Protein AF-A0A132CDL3-F1 (afdb_monomer_lite)

Radius of gyration: 26.82 Å; chains: 1; bounding box: 63×39×73 Å

Sequence (103 aa):
MCSTLATPRAADDDPLSGVTVPVSTLPHPNAATPSRFDKLHAARIAALPLRNEKDHYEEAEAPLASTAELSNFIRDRGAAWSQPRQRPQRLRQRPPPQRKRRR

pLDDT: mean 75.29, std 10.77, range [38.06, 90.06]

Structure (mmCIF, N/CA/C/O backbone):
data_AF-A0A132CDL3-F1
#
_entry.id   AF-A0A132CDL3-F1
#
loop_
_atom_site.group_PDB
_atom_site.id
_atom_site.type_symbol
_atom_site.label_atom_id
_atom_site.label_alt_id
_atom_site.label_comp_id
_atom_site.label_asym_id
_atom_site.label_entity_id
_atom_site.label_seq_id
_atom_site.pdbx_PDB_ins_code
_atom_site.Cartn_x
_atom_site.Cartn_y
_atom_site.Cartn_z
_atom_site.occupancy
_atom_site.B_iso_or_equiv
_atom_site.auth_seq_id
_atom_site.auth_comp_id
_atom_site.auth_asym_id
_atom_site.auth_atom_id
_atom_site.pdbx_PDB_model_num
ATOM 1 N N . MET A 1 1 ? 47.044 -6.639 -11.864 1.00 38.06 1 MET A N 1
ATOM 2 C CA . MET A 1 1 ? 47.104 -5.749 -13.040 1.00 38.06 1 MET A CA 1
ATOM 3 C C . MET A 1 1 ? 45.716 -5.180 -13.260 1.00 38.06 1 MET A C 1
ATOM 5 O O . MET A 1 1 ? 44.802 -5.955 -13.496 1.00 38.06 1 MET A O 1
ATOM 9 N N . CYS A 1 2 ? 45.545 -3.871 -13.079 1.00 47.06 2 CYS A N 1
ATOM 10 C CA . CYS A 1 2 ? 44.281 -3.176 -13.321 1.00 47.06 2 CYS A CA 1
ATOM 11 C C . CYS A 1 2 ? 44.321 -2.593 -14.733 1.00 47.06 2 CYS A C 1
ATOM 13 O O . CYS A 1 2 ? 45.176 -1.762 -15.022 1.00 47.06 2 CYS A O 1
ATOM 15 N N . SER A 1 3 ? 43.432 -3.041 -15.613 1.00 50.16 3 SER A N 1
ATOM 16 C CA . SER A 1 3 ? 43.265 -2.479 -16.952 1.00 50.16 3 SER A CA 1
ATOM 17 C C . SER A 1 3 ? 42.241 -1.347 -16.900 1.00 50.16 3 SER A C 1
ATOM 19 O O . SER A 1 3 ? 41.036 -1.579 -16.968 1.00 50.16 3 SER A O 1
ATOM 21 N N . THR A 1 4 ? 42.726 -0.118 -16.743 1.00 60.91 4 THR A N 1
ATOM 22 C CA . THR A 1 4 ? 41.958 1.111 -16.971 1.00 60.91 4 THR A CA 1
ATOM 23 C C . THR A 1 4 ? 41.970 1.410 -18.470 1.00 60.91 4 THR A C 1
ATOM 25 O O . THR A 1 4 ? 43.039 1.542 -19.064 1.00 60.91 4 THR A O 1
ATOM 28 N N . LEU A 1 5 ? 40.794 1.483 -19.101 1.00 62.00 5 LEU A N 1
ATOM 29 C CA . LEU A 1 5 ? 40.670 1.880 -20.508 1.00 62.00 5 LEU A CA 1
ATOM 30 C C . LEU A 1 5 ? 41.138 3.340 -20.648 1.00 62.00 5 LEU A C 1
ATOM 32 O O . LEU A 1 5 ? 40.603 4.219 -19.977 1.00 62.00 5 LEU A O 1
ATOM 36 N N . ALA A 1 6 ? 42.148 3.592 -21.484 1.00 65.06 6 ALA A N 1
ATOM 37 C CA . ALA A 1 6 ? 42.710 4.932 -21.692 1.00 65.06 6 ALA A CA 1
ATOM 38 C C . ALA A 1 6 ? 41.746 5.879 -22.431 1.00 65.06 6 ALA A C 1
ATOM 40 O O . ALA A 1 6 ? 41.859 7.097 -22.322 1.00 65.06 6 ALA A O 1
ATOM 41 N N . THR A 1 7 ? 40.791 5.318 -23.169 1.00 62.41 7 THR A N 1
ATOM 42 C CA . THR A 1 7 ? 39.753 6.039 -23.898 1.00 62.41 7 THR A CA 1
ATOM 43 C C . THR A 1 7 ? 38.408 5.859 -23.192 1.00 62.41 7 THR A C 1
ATOM 45 O O . THR A 1 7 ? 38.002 4.722 -22.932 1.00 62.41 7 THR A O 1
ATOM 48 N N . PRO A 1 8 ? 37.691 6.949 -22.858 1.00 67.38 8 PRO A N 1
ATOM 49 C CA . PRO A 1 8 ? 36.306 6.830 -22.420 1.00 67.38 8 PRO A CA 1
ATOM 50 C C . PRO A 1 8 ? 35.490 6.186 -23.548 1.00 67.38 8 PRO A C 1
ATOM 52 O O . PRO A 1 8 ? 35.762 6.440 -24.722 1.00 67.38 8 PRO A O 1
ATOM 55 N N . ARG A 1 9 ? 34.514 5.335 -23.203 1.00 65.75 9 ARG A N 1
ATOM 56 C CA . ARG A 1 9 ? 33.596 4.747 -24.192 1.00 65.75 9 ARG A CA 1
ATOM 57 C C . ARG A 1 9 ? 32.991 5.881 -25.024 1.00 65.75 9 ARG A C 1
ATOM 59 O O . ARG A 1 9 ? 32.448 6.827 -24.453 1.00 65.75 9 ARG A O 1
ATOM 66 N N . ALA A 1 10 ? 33.169 5.818 -26.341 1.00 62.91 10 ALA A N 1
ATOM 67 C CA . ALA A 1 10 ? 32.634 6.813 -27.260 1.00 62.91 10 ALA A CA 1
ATOM 68 C C . ALA A 1 10 ? 31.097 6.757 -27.244 1.00 62.91 10 ALA A C 1
ATOM 70 O O . ALA A 1 10 ? 30.519 5.707 -26.972 1.00 62.91 10 ALA A O 1
ATOM 71 N N . ALA A 1 11 ? 30.432 7.873 -27.548 1.00 59.88 11 ALA A N 1
ATOM 72 C CA . ALA A 1 11 ? 28.969 7.927 -27.660 1.00 59.88 11 ALA A CA 1
ATOM 73 C C . ALA A 1 11 ? 28.409 6.984 -28.751 1.00 59.88 11 ALA A C 1
ATOM 75 O O . ALA A 1 11 ? 27.229 6.653 -28.722 1.00 59.88 11 ALA A O 1
ATOM 76 N N . ASP A 1 12 ? 29.264 6.520 -29.669 1.00 63.19 12 ASP A N 1
ATOM 77 C CA . ASP A 1 12 ? 28.947 5.534 -30.711 1.00 63.19 12 ASP A CA 1
ATOM 78 C C . ASP A 1 12 ? 28.767 4.103 -30.175 1.00 63.19 12 ASP A C 1
ATOM 80 O O . ASP A 1 12 ? 28.218 3.250 -30.865 1.00 63.19 12 ASP A O 1
ATOM 84 N N . ASP A 1 13 ? 29.210 3.842 -28.942 1.00 66.31 13 ASP A N 1
ATOM 85 C CA . ASP A 1 13 ? 29.123 2.539 -28.270 1.00 66.31 13 ASP A CA 1
ATOM 86 C C . ASP A 1 13 ? 27.865 2.428 -27.384 1.00 66.31 13 ASP A C 1
ATOM 88 O O . ASP A 1 13 ? 27.782 1.546 -26.527 1.00 66.31 13 ASP A O 1
ATOM 92 N N . ASP A 1 14 ? 26.898 3.344 -27.536 1.00 75.88 14 ASP A N 1
ATOM 93 C CA . ASP A 1 14 ? 25.613 3.266 -26.840 1.00 75.88 14 ASP A CA 1
ATOM 94 C C . ASP A 1 14 ? 24.736 2.172 -27.482 1.00 75.88 14 ASP A C 1
ATOM 96 O O . ASP A 1 14 ? 24.191 2.377 -28.573 1.00 75.88 14 ASP A O 1
ATOM 100 N N . PRO A 1 15 ? 24.542 1.012 -26.821 1.00 76.81 15 PRO A N 1
ATOM 101 C CA . PRO A 1 15 ? 23.759 -0.093 -27.372 1.00 76.81 15 PRO A CA 1
ATOM 102 C C . PRO A 1 15 ? 22.263 0.233 -27.492 1.00 76.81 15 PRO A C 1
ATOM 104 O O . PRO A 1 15 ? 21.508 -0.565 -28.047 1.00 76.81 15 PRO A O 1
ATOM 107 N N . LEU A 1 16 ? 21.816 1.366 -26.941 1.00 77.31 16 LEU A N 1
ATOM 108 C CA . LEU A 1 16 ? 20.443 1.854 -27.028 1.00 77.31 16 LEU A CA 1
ATOM 109 C C . LEU A 1 16 ? 20.281 2.972 -28.070 1.00 77.31 16 LEU A C 1
ATOM 111 O O . LEU A 1 16 ? 19.165 3.466 -28.256 1.00 77.31 16 LEU A O 1
ATOM 115 N N . SER A 1 17 ? 21.351 3.349 -28.780 1.00 81.00 17 SER A N 1
ATOM 116 C CA . SER A 1 17 ? 21.282 4.320 -29.873 1.00 81.00 17 SER A CA 1
ATOM 117 C C . SER A 1 17 ? 20.291 3.854 -30.948 1.00 81.00 17 SER A C 1
ATOM 119 O O . SER A 1 17 ? 20.397 2.756 -31.491 1.00 81.00 17 SER A O 1
ATOM 121 N N . GLY A 1 18 ? 19.275 4.677 -31.225 1.00 77.00 18 GLY A N 1
ATOM 122 C CA . GLY A 1 18 ? 18.205 4.373 -32.185 1.00 77.00 18 GLY A CA 1
ATOM 123 C C . GLY A 1 18 ? 17.043 3.531 -31.639 1.00 77.00 18 GLY A C 1
ATOM 124 O O . GLY A 1 18 ? 16.057 3.326 -32.350 1.00 77.00 18 GLY A O 1
ATOM 125 N N . VAL A 1 19 ? 17.095 3.083 -30.381 1.00 83.75 19 VAL A N 1
ATOM 126 C CA . VAL A 1 19 ? 15.982 2.361 -29.750 1.00 83.75 19 VAL A CA 1
ATOM 127 C C . VAL A 1 19 ? 14.959 3.363 -29.223 1.00 83.75 19 VAL A C 1
ATOM 129 O O . VAL A 1 19 ? 15.195 4.087 -28.258 1.00 83.75 19 VAL A O 1
ATOM 132 N N . THR A 1 20 ? 13.782 3.394 -29.845 1.00 86.81 20 THR A N 1
ATOM 133 C CA . THR A 1 20 ? 12.661 4.199 -29.344 1.00 86.81 20 THR A CA 1
ATOM 134 C C . THR A 1 20 ? 11.947 3.435 -28.232 1.00 86.81 20 THR A C 1
ATOM 136 O O . THR A 1 20 ? 11.444 2.334 -28.456 1.00 86.81 20 THR A O 1
ATOM 139 N N . VAL A 1 21 ? 11.891 4.012 -27.029 1.00 85.19 21 VAL A N 1
ATOM 140 C CA . VAL A 1 21 ? 11.179 3.403 -25.897 1.00 85.19 21 VAL A CA 1
ATOM 141 C C . VAL A 1 21 ? 9.672 3.437 -26.175 1.00 85.19 21 VAL A C 1
ATOM 143 O O . VAL A 1 21 ? 9.131 4.518 -26.424 1.00 85.19 21 VAL A O 1
ATOM 146 N N . PRO A 1 22 ? 8.964 2.296 -26.121 1.00 85.50 22 PRO A N 1
ATOM 147 C CA . PRO A 1 22 ? 7.520 2.292 -26.285 1.00 85.50 22 PRO A CA 1
ATOM 148 C C . PRO A 1 22 ? 6.868 3.010 -25.101 1.00 85.50 22 PRO A C 1
ATOM 150 O O . PRO A 1 22 ? 7.010 2.604 -23.947 1.00 85.50 22 PRO A O 1
ATOM 153 N N . VAL A 1 23 ? 6.135 4.082 -25.395 1.00 87.56 23 VAL A N 1
ATOM 154 C CA . VAL A 1 23 ? 5.330 4.804 -24.407 1.00 87.56 23 VAL A CA 1
ATOM 155 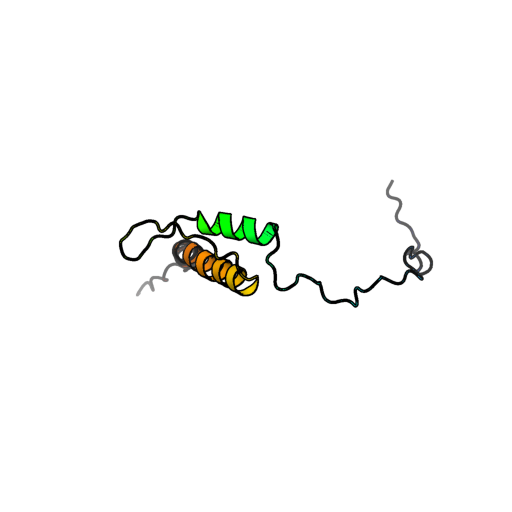C C . VAL A 1 23 ? 3.910 4.255 -24.461 1.00 87.56 23 VAL A C 1
ATOM 157 O O . VAL A 1 23 ? 3.286 4.229 -25.521 1.00 87.56 23 VAL A O 1
ATOM 160 N N . SER A 1 24 ? 3.374 3.815 -23.322 1.00 84.19 24 SER A N 1
ATOM 161 C CA . SER A 1 24 ? 1.973 3.403 -23.237 1.00 84.19 24 SER A CA 1
ATOM 162 C C . SER A 1 24 ? 1.067 4.631 -23.367 1.00 84.19 24 SER A C 1
ATOM 164 O O . SER A 1 24 ? 1.006 5.454 -22.455 1.00 84.19 24 SER A O 1
ATOM 166 N N . THR A 1 25 ? 0.365 4.765 -24.489 1.00 83.75 25 THR A N 1
ATOM 167 C CA . THR A 1 25 ? -0.557 5.887 -24.749 1.00 83.75 25 THR A CA 1
ATOM 168 C C . THR A 1 25 ? -1.975 5.633 -24.244 1.00 83.75 25 THR A C 1
ATOM 170 O O . THR A 1 25 ? -2.764 6.568 -24.127 1.00 83.75 25 THR A O 1
ATOM 173 N N . LEU A 1 26 ? -2.315 4.376 -23.946 1.00 83.56 26 LEU A N 1
ATOM 174 C CA . LEU A 1 26 ? -3.661 3.988 -23.548 1.00 83.56 26 LEU A CA 1
ATOM 175 C C . LEU A 1 26 ? -3.831 4.031 -22.023 1.00 83.56 26 LEU A C 1
ATOM 177 O O . LEU A 1 26 ? -2.984 3.496 -21.299 1.00 83.56 26 LEU A O 1
ATOM 181 N N . PRO A 1 27 ? -4.936 4.615 -21.522 1.00 78.81 27 PRO A N 1
ATOM 182 C CA . PRO A 1 27 ? -5.276 4.539 -20.110 1.00 78.81 27 PRO A CA 1
ATOM 183 C C . PRO A 1 27 ? -5.519 3.082 -19.703 1.00 78.81 27 PRO A C 1
ATOM 185 O O . PRO A 1 27 ? -6.071 2.286 -20.464 1.00 78.81 27 PRO A O 1
ATOM 188 N N . HIS A 1 28 ? -5.103 2.727 -18.486 1.00 79.50 28 HIS A N 1
ATOM 189 C CA . HIS A 1 28 ? -5.296 1.378 -17.965 1.00 79.50 28 HIS A CA 1
ATOM 190 C C . HIS A 1 28 ? -6.805 1.063 -17.884 1.00 79.50 28 HIS A C 1
ATOM 192 O O . HIS A 1 28 ? -7.518 1.771 -17.167 1.00 79.50 28 HIS A O 1
ATOM 198 N N . PRO A 1 29 ? -7.307 0.008 -18.561 1.00 80.00 29 PRO A N 1
ATOM 199 C CA . PRO A 1 29 ? -8.748 -0.255 -18.682 1.00 80.00 29 PRO A CA 1
ATOM 200 C C . PRO A 1 29 ? -9.444 -0.502 -17.336 1.00 80.00 29 PRO A C 1
ATOM 202 O O . PRO A 1 29 ? -10.651 -0.335 -17.224 1.00 80.00 29 PRO A O 1
ATOM 205 N N . ASN A 1 30 ? -8.674 -0.843 -16.302 1.00 79.81 30 ASN A N 1
ATOM 206 C CA . ASN A 1 30 ? -9.157 -1.239 -14.985 1.00 79.81 30 ASN A CA 1
ATOM 207 C C . ASN A 1 30 ? -8.665 -0.303 -13.868 1.00 79.81 30 ASN A C 1
ATOM 209 O O . ASN A 1 30 ? -8.561 -0.709 -12.714 1.00 79.81 30 ASN A O 1
ATOM 213 N N . ALA A 1 31 ? -8.365 0.963 -14.184 1.00 78.06 31 ALA A N 1
ATOM 214 C CA . ALA A 1 31 ? -7.812 1.922 -13.216 1.00 78.06 31 ALA A CA 1
ATOM 215 C C . ALA A 1 31 ? -8.695 2.137 -11.970 1.00 78.06 31 ALA A C 1
ATOM 217 O O . ALA A 1 31 ? -8.184 2.397 -10.881 1.00 78.06 31 ALA A O 1
ATOM 218 N N . ALA A 1 32 ? -10.016 1.997 -12.113 1.00 81.44 32 ALA A N 1
ATOM 219 C CA . ALA A 1 32 ? -10.962 2.139 -11.007 1.00 81.44 32 ALA A CA 1
ATOM 220 C C . ALA A 1 32 ? -11.035 0.902 -10.094 1.00 81.44 32 ALA A C 1
ATOM 222 O O . ALA A 1 32 ? -11.490 1.006 -8.953 1.00 81.44 32 ALA A O 1
ATOM 223 N N . THR A 1 33 ? -10.592 -0.263 -10.578 1.00 85.12 33 THR A N 1
ATOM 224 C CA . THR A 1 33 ? -10.658 -1.510 -9.812 1.00 85.12 33 THR A CA 1
ATOM 225 C C . THR A 1 33 ? -9.366 -1.752 -9.039 1.00 85.12 33 THR A C 1
ATOM 227 O O . THR A 1 33 ? -8.283 -1.660 -9.622 1.00 85.12 33 THR A O 1
ATOM 230 N N . PRO A 1 34 ? -9.453 -2.119 -7.750 1.00 85.12 34 PRO A N 1
ATOM 231 C CA . PRO A 1 34 ? -8.268 -2.345 -6.941 1.00 85.12 34 PRO A CA 1
ATOM 232 C C . PRO A 1 34 ? -7.506 -3.584 -7.407 1.00 85.12 34 PRO A C 1
ATOM 234 O O . PRO A 1 34 ? -8.093 -4.654 -7.633 1.00 85.12 34 PRO A O 1
ATOM 237 N N . SER A 1 35 ? -6.181 -3.460 -7.497 1.00 87.38 35 SER A N 1
ATOM 238 C CA . SER A 1 35 ? -5.322 -4.575 -7.882 1.00 87.38 35 SER A CA 1
ATOM 239 C C . SER A 1 35 ? -5.291 -5.647 -6.789 1.00 87.38 35 SER A C 1
ATOM 241 O O . SER A 1 35 ? -5.621 -5.418 -5.623 1.00 87.38 35 SER A O 1
ATOM 243 N N . ARG A 1 36 ? -4.841 -6.857 -7.137 1.00 87.62 36 ARG A N 1
ATOM 244 C CA . ARG A 1 36 ? -4.670 -7.940 -6.155 1.00 87.62 36 ARG A CA 1
ATOM 245 C C . ARG A 1 36 ? -3.677 -7.569 -5.049 1.00 87.62 36 ARG A C 1
ATOM 247 O O . ARG A 1 36 ? -3.857 -7.992 -3.908 1.00 87.62 36 ARG A O 1
ATOM 254 N N . PHE A 1 37 ? -2.646 -6.796 -5.385 1.00 88.12 37 PHE A N 1
ATOM 255 C CA . PHE A 1 37 ? -1.660 -6.344 -4.411 1.00 88.12 37 PHE A CA 1
ATOM 256 C C . PHE A 1 37 ? -2.284 -5.369 -3.411 1.00 88.12 37 PHE A C 1
ATOM 258 O O . PHE A 1 37 ? -2.091 -5.534 -2.207 1.00 88.12 37 PHE A O 1
ATOM 265 N N . ASP A 1 38 ? -3.112 -4.439 -3.890 1.00 86.88 38 ASP A N 1
ATOM 266 C CA . ASP A 1 38 ? -3.802 -3.485 -3.018 1.00 86.88 38 ASP A CA 1
ATOM 267 C C . ASP A 1 38 ? -4.737 -4.208 -2.046 1.00 86.88 38 ASP A C 1
ATOM 269 O O . ASP A 1 38 ? -4.747 -3.909 -0.853 1.00 86.88 38 ASP A O 1
ATOM 273 N N . LYS A 1 39 ? -5.465 -5.227 -2.523 1.00 88.44 39 LYS A N 1
ATOM 274 C CA . LYS A 1 39 ? -6.336 -6.058 -1.673 1.00 88.44 39 LYS A CA 1
ATOM 275 C C . LYS A 1 39 ? -5.550 -6.786 -0.580 1.00 88.44 39 LYS A C 1
ATOM 277 O O . LYS A 1 39 ? -5.970 -6.800 0.574 1.00 88.44 39 LYS A O 1
ATOM 282 N N . LEU A 1 40 ? -4.393 -7.363 -0.918 1.00 90.06 40 LEU A N 1
ATOM 283 C CA . LEU A 1 40 ? -3.514 -8.014 0.062 1.00 90.06 40 LEU A CA 1
ATOM 284 C C . LEU A 1 40 ? -2.966 -7.019 1.086 1.00 90.06 40 LEU A C 1
ATOM 286 O O . LEU A 1 40 ? -2.895 -7.327 2.275 1.00 90.06 40 LEU A O 1
ATOM 290 N N . HIS A 1 41 ? -2.573 -5.831 0.633 1.00 87.62 41 HIS A N 1
ATOM 291 C CA . HIS A 1 41 ? -2.085 -4.780 1.512 1.00 87.62 41 HIS A CA 1
ATOM 292 C C . HIS A 1 41 ? -3.176 -4.312 2.482 1.00 87.62 41 HIS A C 1
ATOM 294 O O . HIS A 1 41 ? -2.942 -4.236 3.688 1.00 87.62 41 HIS A O 1
ATOM 300 N N . ALA A 1 42 ? -4.389 -4.093 1.977 1.00 87.81 42 ALA A N 1
ATOM 301 C CA . ALA A 1 42 ? -5.538 -3.737 2.793 1.00 87.81 42 ALA A CA 1
ATOM 302 C C . ALA A 1 42 ? -5.898 -4.834 3.804 1.00 87.81 42 ALA A C 1
ATOM 304 O O . ALA A 1 42 ? -6.124 -4.509 4.963 1.00 87.81 42 ALA A O 1
ATOM 305 N N . ALA A 1 43 ? -5.856 -6.116 3.425 1.00 87.31 43 ALA A N 1
ATOM 306 C CA . ALA A 1 43 ? -6.079 -7.233 4.350 1.00 87.31 43 ALA A CA 1
ATOM 307 C C . ALA A 1 43 ? -5.038 -7.276 5.485 1.00 87.31 43 ALA A C 1
ATOM 309 O O . ALA A 1 43 ? -5.373 -7.516 6.643 1.00 87.31 43 ALA A O 1
ATOM 310 N N . ARG A 1 44 ? -3.767 -6.981 5.181 1.00 88.62 44 ARG A N 1
ATOM 311 C CA . ARG A 1 44 ? -2.712 -6.883 6.206 1.00 88.62 44 ARG A CA 1
ATOM 312 C C . ARG A 1 44 ? -2.954 -5.729 7.172 1.00 88.62 44 ARG A C 1
ATOM 314 O O . ARG A 1 44 ? -2.724 -5.886 8.364 1.00 88.62 44 ARG A O 1
ATOM 321 N N . ILE A 1 45 ? -3.402 -4.582 6.663 1.00 87.44 45 ILE A N 1
ATOM 322 C CA . ILE A 1 45 ? -3.699 -3.397 7.478 1.00 87.44 45 ILE A CA 1
ATOM 323 C C . ILE A 1 45 ? -4.991 -3.581 8.286 1.00 87.44 45 ILE A C 1
ATOM 325 O O . ILE A 1 45 ? -5.072 -3.143 9.433 1.00 87.44 45 ILE A O 1
ATOM 329 N N . ALA A 1 46 ? -5.983 -4.272 7.728 1.00 86.25 46 ALA A N 1
ATOM 330 C CA . ALA A 1 46 ? -7.197 -4.694 8.418 1.00 86.25 46 ALA A CA 1
ATOM 331 C C . ALA A 1 46 ? -6.873 -5.541 9.659 1.00 86.25 46 ALA A C 1
ATOM 333 O O . ALA A 1 46 ? -7.364 -5.236 10.743 1.00 86.25 46 ALA A O 1
ATOM 334 N N . ALA A 1 47 ? -5.956 -6.503 9.530 1.00 85.88 47 ALA A N 1
ATOM 335 C CA . ALA A 1 47 ? -5.517 -7.374 10.622 1.00 85.88 47 ALA A CA 1
ATOM 336 C C . ALA A 1 47 ? -4.644 -6.682 11.693 1.00 85.88 47 ALA A C 1
ATOM 338 O O . ALA A 1 47 ? -4.239 -7.322 12.666 1.00 85.88 47 ALA A O 1
ATOM 339 N N . LEU A 1 48 ? -4.299 -5.397 11.535 1.00 83.50 48 LEU A N 1
ATOM 340 C CA . LEU A 1 48 ? -3.515 -4.693 12.548 1.00 83.50 48 LEU A CA 1
ATOM 341 C C . LEU A 1 48 ? -4.354 -4.458 13.813 1.00 83.50 48 LEU A C 1
ATOM 343 O O . LEU A 1 48 ? -5.473 -3.950 13.713 1.00 83.50 48 LEU A O 1
ATOM 347 N N . PRO A 1 49 ? -3.796 -4.730 15.008 1.00 80.75 49 PRO A N 1
ATOM 348 C CA . PRO A 1 49 ? -4.466 -4.448 16.267 1.00 80.75 49 PRO A CA 1
ATOM 349 C C . PRO A 1 49 ? -4.502 -2.934 16.490 1.00 80.75 49 PRO A C 1
ATOM 351 O O . PRO A 1 49 ? -3.522 -2.325 16.933 1.00 80.75 49 PRO A O 1
ATOM 354 N N . LEU A 1 50 ? -5.637 -2.324 16.161 1.00 76.62 50 LEU A N 1
ATOM 355 C CA . LEU A 1 50 ? -5.925 -0.930 16.464 1.00 76.62 50 LEU A CA 1
ATOM 356 C C . LEU A 1 50 ? -6.777 -0.845 17.717 1.00 76.62 50 LEU A C 1
ATOM 358 O O . LEU A 1 50 ? -7.810 -1.495 17.821 1.00 76.62 50 LEU A O 1
ATOM 362 N N . ARG A 1 51 ? -6.302 -0.050 18.671 1.00 69.62 51 ARG A N 1
ATOM 363 C CA . ARG A 1 51 ? -6.950 0.156 19.961 1.00 69.62 51 ARG A CA 1
ATOM 364 C C . ARG A 1 51 ? -8.002 1.249 19.803 1.00 69.62 51 ARG A C 1
ATOM 366 O O . ARG A 1 51 ? -7.659 2.352 19.381 1.00 69.62 51 ARG A O 1
ATOM 373 N N . ASN A 1 52 ? -9.254 0.932 20.106 1.00 70.31 52 ASN A N 1
ATOM 374 C CA . ASN A 1 52 ? -10.346 1.896 20.081 1.00 70.31 52 ASN A CA 1
ATOM 375 C C . ASN A 1 52 ? -10.418 2.701 21.389 1.00 70.31 52 ASN A C 1
ATOM 377 O O . ASN A 1 52 ? -9.682 2.443 22.344 1.00 70.31 52 ASN A O 1
ATOM 381 N N . GLU A 1 53 ? -11.319 3.684 21.441 1.00 67.69 53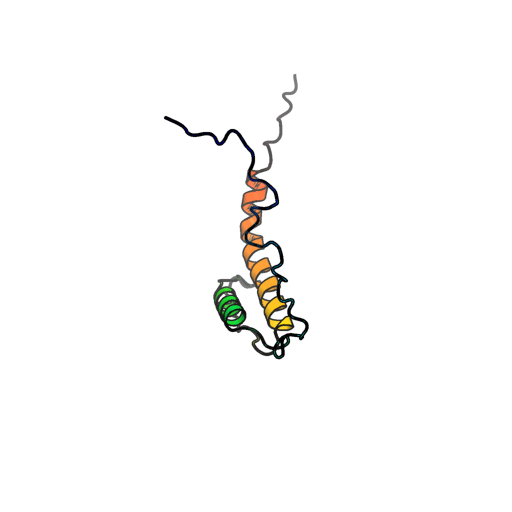 GLU A N 1
ATOM 382 C CA . GLU A 1 53 ? -11.515 4.564 22.607 1.00 67.69 53 GLU A CA 1
ATOM 383 C C . GLU A 1 53 ? -11.938 3.816 23.883 1.00 67.69 53 GLU A C 1
ATOM 385 O O . GLU A 1 53 ? -11.830 4.351 24.983 1.00 67.69 53 GLU A O 1
ATOM 390 N N . LYS A 1 54 ? -12.398 2.568 23.743 1.00 69.06 54 LYS A N 1
ATOM 391 C CA . LYS A 1 54 ? -12.838 1.686 24.830 1.00 69.06 54 LYS A CA 1
ATOM 392 C C . LYS A 1 54 ? -11.802 0.607 25.173 1.00 69.06 54 LYS A C 1
ATOM 394 O O . LYS A 1 54 ? -12.154 -0.381 25.804 1.00 69.06 54 LYS A O 1
ATOM 399 N N . ASP A 1 55 ? -10.547 0.774 24.750 1.00 60.12 55 ASP A N 1
ATOM 400 C CA . ASP A 1 55 ? -9.438 -0.167 24.976 1.00 60.12 55 ASP A CA 1
ATOM 401 C C . ASP A 1 55 ? -9.594 -1.567 24.345 1.00 60.12 55 ASP A C 1
ATOM 403 O O . ASP A 1 55 ? -8.816 -2.476 24.640 1.00 60.12 55 ASP A O 1
ATOM 407 N N . HIS A 1 56 ? -10.526 -1.741 23.408 1.00 63.47 56 HIS A N 1
ATOM 408 C CA . HIS A 1 56 ? -10.679 -2.964 22.621 1.00 63.47 56 HIS A CA 1
ATOM 409 C C . HIS A 1 56 ? -9.922 -2.888 21.288 1.00 63.47 56 HIS A C 1
ATOM 411 O O . HIS A 1 56 ? -9.623 -1.806 20.781 1.00 63.47 56 HIS A O 1
ATOM 417 N N . TYR A 1 57 ? -9.612 -4.055 20.715 1.00 67.75 57 TYR A N 1
ATOM 418 C CA . TYR A 1 57 ? -9.008 -4.163 19.389 1.00 67.75 57 TYR A CA 1
ATOM 419 C C . TYR A 1 57 ? -10.100 -4.277 18.327 1.00 67.75 57 TYR A C 1
ATOM 421 O O . TYR A 1 57 ? -10.902 -5.207 18.375 1.00 67.75 57 TYR A O 1
ATOM 429 N N . GLU A 1 58 ? -10.137 -3.340 17.382 1.00 68.31 58 GLU A N 1
ATOM 430 C CA . GLU A 1 58 ? -11.106 -3.373 16.284 1.00 68.31 58 GLU A CA 1
ATOM 431 C C . GLU A 1 58 ? -10.553 -4.119 15.075 1.00 68.31 58 GLU A C 1
ATOM 433 O O . GLU A 1 58 ? -9.597 -3.677 14.429 1.00 68.31 58 GLU A O 1
ATOM 438 N N . GLU A 1 59 ? -11.202 -5.225 14.732 1.00 68.00 59 GLU A N 1
ATOM 439 C CA . GLU A 1 59 ? -11.043 -5.892 13.446 1.00 68.00 59 GLU A CA 1
ATOM 440 C C . GLU A 1 59 ? -11.956 -5.181 12.437 1.00 68.00 59 GLU A C 1
ATOM 442 O O . GLU A 1 59 ? -13.164 -5.093 12.649 1.00 68.00 59 GLU A O 1
ATOM 447 N N . ALA A 1 60 ? -11.382 -4.590 11.384 1.00 72.69 60 ALA A N 1
ATOM 448 C CA . ALA A 1 60 ? -12.171 -3.927 10.344 1.00 72.69 60 ALA A CA 1
ATOM 449 C C . ALA A 1 60 ? -12.036 -4.662 9.024 1.00 72.69 60 ALA A C 1
ATOM 451 O O . ALA A 1 60 ? -10.937 -5.053 8.634 1.00 72.69 60 ALA A O 1
ATOM 452 N N . GLU A 1 61 ? -13.145 -4.774 8.309 1.00 76.25 61 GLU A N 1
ATOM 453 C CA . GLU A 1 61 ? -13.161 -5.309 6.960 1.00 76.25 61 GLU A CA 1
ATOM 454 C C . GLU A 1 61 ? -12.717 -4.233 5.960 1.00 76.25 61 GLU A C 1
ATOM 456 O O . GLU A 1 61 ? -13.130 -3.073 6.037 1.00 76.25 61 GLU A O 1
ATOM 461 N N . ALA A 1 62 ? -11.826 -4.598 5.038 1.00 72.94 62 ALA A N 1
ATOM 462 C CA . ALA A 1 62 ? -11.337 -3.668 4.030 1.00 72.94 62 ALA A CA 1
ATOM 463 C C . ALA A 1 62 ? -12.405 -3.455 2.939 1.00 72.94 62 ALA A C 1
ATOM 465 O O . ALA A 1 62 ? -12.848 -4.438 2.341 1.00 72.94 62 ALA A O 1
ATOM 466 N N . PRO A 1 63 ? -12.782 -2.209 2.604 1.00 73.19 63 PRO A N 1
ATOM 467 C CA . PRO A 1 63 ? -13.714 -1.952 1.511 1.00 73.19 63 PRO A CA 1
ATOM 468 C C . PRO A 1 63 ? -13.063 -2.306 0.165 1.00 73.19 63 PRO A C 1
ATOM 470 O O . PRO A 1 63 ? -12.056 -1.719 -0.218 1.00 73.19 63 PRO A O 1
ATOM 473 N N . LEU A 1 64 ? -13.630 -3.275 -0.564 1.00 75.06 64 LEU A N 1
ATOM 474 C CA . LEU A 1 64 ? -13.086 -3.783 -1.838 1.00 75.06 64 LEU A CA 1
ATOM 475 C C . LEU A 1 64 ? -13.739 -3.166 -3.091 1.00 75.06 64 LEU A C 1
ATOM 477 O O . LEU A 1 64 ? -13.460 -3.620 -4.203 1.00 75.06 64 LEU A O 1
ATOM 481 N N . ALA A 1 65 ? -14.617 -2.173 -2.922 1.00 75.75 65 ALA A N 1
ATOM 482 C CA . ALA A 1 65 ? -15.486 -1.662 -3.984 1.00 75.75 65 ALA A CA 1
ATOM 483 C C . ALA A 1 65 ? -14.780 -0.705 -4.963 1.00 75.75 65 ALA A C 1
ATOM 485 O O . ALA A 1 65 ? -15.084 -0.719 -6.154 1.00 75.75 65 ALA A O 1
ATOM 486 N N . SER A 1 66 ? -13.812 0.088 -4.492 1.00 81.44 66 SER A N 1
ATOM 487 C CA . SER A 1 66 ? -13.101 1.081 -5.308 1.00 81.44 66 SER A CA 1
ATOM 488 C C . SER A 1 66 ? -11.637 1.225 -4.898 1.00 81.44 66 SER A C 1
ATOM 490 O O . SER A 1 66 ? -11.304 1.189 -3.712 1.00 81.44 66 SER A O 1
ATOM 492 N N . THR A 1 67 ? -10.754 1.465 -5.875 1.00 84.00 67 THR A N 1
ATOM 493 C CA . THR A 1 67 ? -9.342 1.810 -5.626 1.00 84.00 67 THR A CA 1
ATOM 494 C C . THR A 1 67 ? -9.194 3.028 -4.712 1.00 84.00 67 THR A C 1
ATOM 496 O O . THR A 1 67 ? -8.307 3.051 -3.854 1.00 84.00 67 THR A O 1
ATOM 499 N N . ALA A 1 68 ? -10.054 4.040 -4.868 1.00 84.25 68 ALA A N 1
ATOM 500 C CA . ALA A 1 68 ? -9.977 5.267 -4.076 1.00 84.25 68 ALA A CA 1
ATOM 501 C C . ALA A 1 68 ? -10.314 5.008 -2.600 1.00 84.25 68 ALA A C 1
ATOM 503 O O . ALA A 1 68 ? -9.577 5.431 -1.710 1.00 84.25 68 ALA A O 1
ATOM 504 N N . GLU A 1 69 ? -11.384 4.256 -2.344 1.00 83.38 69 GLU A N 1
ATOM 505 C CA . GLU A 1 69 ? -11.804 3.883 -0.989 1.00 83.38 69 GLU A CA 1
ATOM 506 C C . GLU A 1 69 ? -10.764 3.001 -0.304 1.00 83.38 69 GLU A C 1
ATOM 508 O O . GLU A 1 69 ? -10.385 3.261 0.837 1.00 83.38 69 GLU A O 1
ATOM 513 N N . LEU A 1 70 ? -10.236 2.011 -1.026 1.00 86.50 70 LEU A N 1
ATOM 514 C CA . LEU A 1 70 ? -9.194 1.124 -0.522 1.00 86.50 70 LEU A CA 1
ATOM 515 C C . LEU A 1 70 ? -7.917 1.901 -0.161 1.00 86.50 70 LEU A C 1
ATOM 517 O O . LEU A 1 70 ? -7.308 1.659 0.881 1.00 86.50 70 LEU A O 1
ATOM 521 N N . SER A 1 71 ? -7.528 2.868 -0.996 1.00 85.31 71 SER A N 1
ATOM 522 C CA . SER A 1 71 ? -6.361 3.725 -0.751 1.00 85.31 71 SER A CA 1
ATOM 523 C C . SER A 1 71 ? -6.547 4.616 0.477 1.00 85.31 71 SER A C 1
ATOM 525 O O . SER A 1 71 ? -5.613 4.773 1.268 1.00 85.31 71 SER A O 1
ATOM 527 N N . ASN A 1 72 ? -7.746 5.175 0.658 1.00 87.38 72 ASN A N 1
ATOM 528 C CA . ASN A 1 72 ? -8.085 5.965 1.841 1.00 87.38 72 ASN A CA 1
ATOM 529 C C . ASN A 1 72 ? -8.068 5.090 3.101 1.00 87.38 72 ASN A C 1
ATOM 531 O O . ASN A 1 72 ? -7.390 5.432 4.066 1.00 87.38 72 ASN A O 1
ATOM 535 N N . PHE A 1 73 ? -8.681 3.903 3.052 1.00 88.00 73 PHE A N 1
ATOM 536 C CA . PHE A 1 73 ? -8.664 2.938 4.153 1.00 88.00 73 PHE A CA 1
ATOM 537 C C . PHE A 1 73 ? -7.239 2.565 4.581 1.00 88.00 73 PHE A C 1
ATOM 539 O O . PHE A 1 73 ? -6.903 2.620 5.765 1.00 88.00 73 PHE A O 1
ATOM 546 N N . ILE A 1 74 ? -6.377 2.231 3.616 1.00 87.19 74 ILE A N 1
ATOM 547 C CA . ILE A 1 74 ? -4.959 1.929 3.853 1.00 87.19 74 ILE A CA 1
ATOM 548 C C . ILE A 1 74 ? -4.262 3.103 4.554 1.00 87.19 74 ILE A C 1
ATOM 550 O O . ILE A 1 74 ? -3.512 2.897 5.513 1.00 87.19 74 ILE A O 1
ATOM 554 N N . ARG A 1 75 ? -4.502 4.330 4.080 1.00 87.50 75 ARG A N 1
ATOM 555 C CA . ARG A 1 75 ? -3.879 5.547 4.608 1.00 87.50 75 ARG A CA 1
ATOM 556 C C . ARG A 1 75 ? -4.322 5.832 6.037 1.00 87.50 75 ARG A C 1
ATOM 558 O O . ARG A 1 75 ? -3.465 5.990 6.905 1.00 87.50 75 ARG A O 1
ATOM 56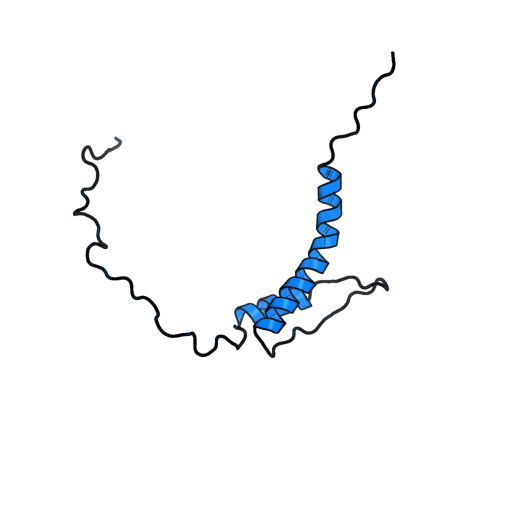5 N N . ASP A 1 76 ? -5.624 5.867 6.281 1.00 87.00 76 ASP A N 1
ATOM 566 C CA . ASP A 1 76 ? -6.194 6.267 7.567 1.00 87.00 76 ASP A CA 1
ATOM 567 C C . ASP A 1 76 ? -5.866 5.237 8.651 1.00 87.00 76 ASP A C 1
ATOM 569 O O . ASP A 1 76 ? -5.360 5.573 9.727 1.00 87.00 76 ASP A O 1
ATOM 573 N N . ARG A 1 77 ? -6.045 3.950 8.331 1.00 85.94 77 ARG A N 1
ATOM 574 C CA . ARG A 1 77 ? -5.769 2.844 9.252 1.00 85.94 77 ARG A CA 1
ATOM 575 C C . ARG A 1 77 ? -4.266 2.681 9.514 1.00 85.94 77 ARG A C 1
ATOM 577 O O . ARG A 1 77 ? -3.851 2.447 10.651 1.00 85.94 77 ARG A O 1
ATOM 584 N N . GLY A 1 78 ? -3.431 2.885 8.492 1.00 84.69 78 GLY A N 1
ATOM 585 C CA . GLY A 1 78 ? -1.973 2.924 8.637 1.00 84.69 78 GLY A CA 1
ATOM 586 C C . GLY A 1 78 ? -1.492 4.096 9.500 1.00 84.69 78 GLY A C 1
ATOM 587 O O . GLY A 1 78 ? -0.634 3.917 10.372 1.00 84.69 78 GLY A O 1
ATOM 588 N N . ALA A 1 79 ? -2.076 5.283 9.318 1.00 84.69 79 ALA A N 1
ATOM 589 C CA . ALA A 1 79 ? -1.781 6.457 10.133 1.00 84.69 79 ALA A CA 1
ATOM 590 C C . ALA A 1 79 ? -2.122 6.210 11.610 1.00 84.69 79 ALA A C 1
ATOM 592 O O . ALA A 1 79 ? -1.254 6.420 12.466 1.00 84.69 79 ALA A O 1
ATOM 593 N N . ALA A 1 80 ? -3.317 5.683 11.897 1.00 83.94 80 ALA A N 1
ATOM 594 C CA . ALA A 1 80 ? -3.760 5.336 13.249 1.00 83.94 80 ALA A CA 1
ATOM 595 C C . ALA A 1 80 ? -2.800 4.359 13.951 1.00 83.94 80 ALA A C 1
ATOM 597 O O . ALA A 1 80 ? -2.471 4.538 15.123 1.00 83.94 80 ALA A O 1
ATOM 598 N N . TRP A 1 81 ? -2.267 3.371 13.227 1.00 80.25 81 TRP A N 1
ATOM 599 C CA . TRP A 1 81 ? -1.294 2.426 13.786 1.00 80.25 81 TRP A CA 1
ATOM 600 C C . TRP A 1 81 ? 0.089 3.049 14.029 1.00 80.25 81 TRP A C 1
ATOM 602 O O . TRP A 1 81 ? 0.795 2.687 14.977 1.00 80.25 81 TRP A O 1
ATOM 612 N N . SER A 1 82 ? 0.500 3.998 13.184 1.00 78.81 82 SER A N 1
ATOM 613 C CA . SER A 1 82 ? 1.805 4.658 13.295 1.00 78.81 82 SER A CA 1
ATOM 614 C C . SER A 1 82 ? 1.878 5.696 14.423 1.00 78.81 82 SER A C 1
ATOM 616 O O . SER A 1 82 ? 2.942 5.876 15.024 1.00 78.81 82 SER A O 1
ATOM 618 N N . GLN A 1 83 ? 0.762 6.351 14.756 1.00 72.44 83 GLN A N 1
ATOM 619 C CA . GLN A 1 83 ? 0.708 7.428 15.752 1.00 72.44 83 GLN A CA 1
ATOM 620 C C . GLN A 1 83 ? 1.234 7.008 17.144 1.00 72.44 83 GLN A C 1
ATOM 622 O O . GLN A 1 83 ? 2.099 7.710 17.686 1.00 72.44 83 GLN A O 1
ATOM 627 N N . PRO A 1 84 ? 0.830 5.854 17.719 1.00 65.94 84 PRO A N 1
ATOM 628 C CA . PRO A 1 84 ? 1.402 5.357 18.970 1.00 65.94 84 PRO A CA 1
ATOM 629 C C . PRO A 1 84 ? 2.910 5.083 18.890 1.00 65.94 84 PRO A C 1
ATOM 631 O O . PRO A 1 84 ? 3.619 5.265 19.879 1.00 65.94 84 PRO A O 1
ATOM 634 N N . ARG A 1 85 ? 3.429 4.682 17.719 1.00 62.12 85 ARG A N 1
ATOM 635 C CA . ARG A 1 85 ? 4.851 4.337 17.524 1.00 62.12 85 ARG A CA 1
ATOM 636 C C . ARG A 1 85 ? 5.769 5.555 17.429 1.00 62.12 85 ARG A C 1
ATOM 638 O O . ARG A 1 85 ? 6.942 5.449 17.781 1.00 62.12 85 ARG A O 1
ATOM 645 N N . GLN A 1 86 ? 5.262 6.712 17.004 1.00 60.22 86 GLN A N 1
ATOM 646 C CA . GLN A 1 86 ? 6.077 7.929 16.877 1.00 60.22 86 GLN A CA 1
ATOM 647 C C . GLN A 1 86 ? 6.245 8.708 18.192 1.00 60.22 86 GLN A C 1
ATOM 649 O O . GLN A 1 86 ? 7.229 9.435 18.371 1.00 60.22 86 GLN A O 1
ATOM 654 N N . ARG A 1 87 ? 5.325 8.538 19.149 1.00 59.81 87 ARG A N 1
ATOM 655 C CA . ARG A 1 87 ? 5.355 9.235 20.449 1.00 59.81 87 ARG A CA 1
ATOM 656 C C . ARG A 1 87 ? 6.614 8.924 21.292 1.00 59.81 87 ARG A C 1
ATOM 658 O O . ARG A 1 87 ? 7.223 9.873 21.789 1.00 59.81 87 ARG A O 1
ATOM 665 N N . PRO A 1 88 ? 7.079 7.662 21.411 1.00 60.03 88 PRO A N 1
ATOM 666 C CA . PRO A 1 88 ? 8.322 7.345 22.115 1.00 60.03 88 PRO A CA 1
ATOM 667 C C . PRO A 1 88 ? 9.582 7.859 21.401 1.00 60.03 88 PRO A C 1
ATOM 669 O O . PRO A 1 88 ? 10.536 8.260 22.064 1.00 60.03 88 PRO A O 1
ATOM 672 N N . GLN A 1 89 ? 9.609 7.877 20.063 1.00 60.94 89 GLN A N 1
ATOM 673 C CA . GLN A 1 89 ? 10.782 8.338 19.304 1.00 60.94 89 GLN A CA 1
ATOM 674 C C . GLN A 1 89 ? 11.024 9.842 19.471 1.00 60.94 89 GLN A C 1
ATOM 676 O O . GLN A 1 89 ? 12.157 10.253 19.715 1.00 60.94 89 GLN A O 1
ATOM 681 N N . ARG A 1 90 ? 9.964 10.661 19.440 1.00 61.50 90 ARG A N 1
ATOM 682 C CA . ARG A 1 90 ? 10.071 12.111 19.684 1.00 61.50 90 ARG A CA 1
ATOM 683 C C . ARG A 1 90 ? 10.588 12.451 21.081 1.00 61.50 90 ARG A C 1
ATOM 685 O O . ARG A 1 90 ? 11.317 13.424 21.243 1.00 61.50 90 ARG A O 1
ATOM 692 N N . LEU A 1 91 ? 10.233 11.653 22.088 1.00 60.62 91 LEU A N 1
ATOM 693 C CA . LEU A 1 91 ? 10.733 11.840 23.452 1.00 60.62 91 LEU A CA 1
ATOM 694 C C . LEU A 1 91 ? 12.227 11.511 23.567 1.00 60.62 91 LEU A C 1
ATOM 696 O O . LEU A 1 91 ? 12.936 12.197 24.295 1.00 60.62 91 LEU A O 1
ATOM 700 N N . ARG A 1 92 ? 12.717 10.523 22.809 1.00 65.19 92 ARG A N 1
ATOM 701 C CA . ARG A 1 92 ? 14.141 10.145 22.785 1.00 65.19 92 ARG A CA 1
ATOM 702 C C . ARG A 1 92 ? 15.038 11.155 22.064 1.00 65.19 92 ARG A C 1
ATOM 704 O O . ARG A 1 92 ? 16.230 11.189 22.334 1.00 65.19 92 ARG A O 1
ATOM 711 N N . GLN A 1 93 ? 14.484 11.971 21.169 1.00 69.69 93 GLN A N 1
ATOM 712 C CA . GLN A 1 93 ? 15.234 12.980 20.411 1.00 69.69 93 GLN A CA 1
ATOM 713 C C . GLN A 1 93 ? 15.311 14.348 21.109 1.00 69.69 93 GLN A C 1
ATOM 715 O O . GLN A 1 93 ? 15.980 15.248 20.604 1.00 69.69 93 GLN A O 1
ATOM 720 N N . ARG A 1 94 ? 14.641 14.546 22.256 1.00 71.38 94 ARG A N 1
ATOM 721 C CA . ARG A 1 94 ? 14.751 15.807 23.003 1.00 71.38 94 ARG A CA 1
ATOM 722 C C . ARG A 1 94 ? 16.066 15.824 23.792 1.00 71.38 94 ARG A C 1
ATOM 724 O O . ARG A 1 94 ? 16.237 14.972 24.665 1.00 71.38 94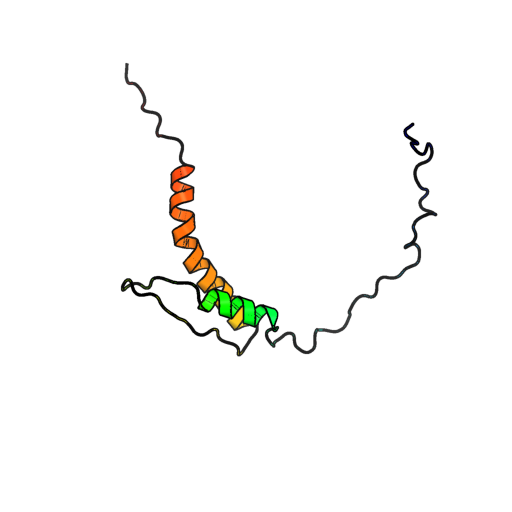 ARG A O 1
ATOM 731 N N . PRO A 1 95 ? 16.973 16.787 23.541 1.00 73.19 95 PRO A N 1
ATOM 732 C CA . PRO A 1 95 ? 18.145 16.960 24.385 1.00 73.19 95 PRO A CA 1
ATOM 733 C C . PRO A 1 95 ? 17.699 17.280 25.822 1.00 73.19 95 PRO A C 1
ATOM 735 O O . PRO A 1 95 ? 16.693 17.978 26.010 1.00 73.19 95 PRO A O 1
ATOM 738 N N . PRO A 1 96 ? 18.402 16.764 26.847 1.00 75.06 96 PRO A N 1
ATOM 739 C CA . PRO A 1 96 ? 18.042 17.013 28.236 1.00 75.06 96 PRO A CA 1
ATOM 740 C C . PRO A 1 96 ? 18.074 18.522 28.520 1.00 75.06 96 PRO A C 1
ATOM 742 O O . PRO A 1 96 ? 18.967 19.217 28.023 1.00 75.06 96 PRO A O 1
ATOM 745 N N . PRO A 1 97 ? 17.127 19.060 29.312 1.00 72.88 97 PRO A N 1
ATOM 746 C CA . PRO A 1 97 ? 17.140 20.474 29.651 1.00 72.88 97 PRO A CA 1
ATOM 747 C C . PRO A 1 97 ? 18.446 20.805 30.381 1.00 72.88 97 PRO A C 1
ATOM 749 O O . PRO A 1 97 ? 18.741 20.237 31.435 1.00 72.88 97 PRO A O 1
ATOM 752 N N . GLN A 1 98 ? 19.237 21.726 29.819 1.00 72.38 98 GLN A N 1
ATOM 753 C CA . GLN A 1 98 ? 20.427 22.251 30.481 1.00 72.38 98 GLN A CA 1
ATOM 754 C C . GLN A 1 98 ? 20.001 22.908 31.797 1.00 72.38 98 GLN A C 1
ATOM 756 O O . GLN A 1 98 ? 19.440 24.006 31.819 1.00 72.38 98 GLN A O 1
ATOM 761 N N . ARG A 1 99 ? 20.276 22.230 32.916 1.00 68.81 99 ARG A N 1
ATOM 762 C CA . ARG A 1 99 ? 20.210 22.825 34.251 1.00 68.81 99 ARG A CA 1
ATOM 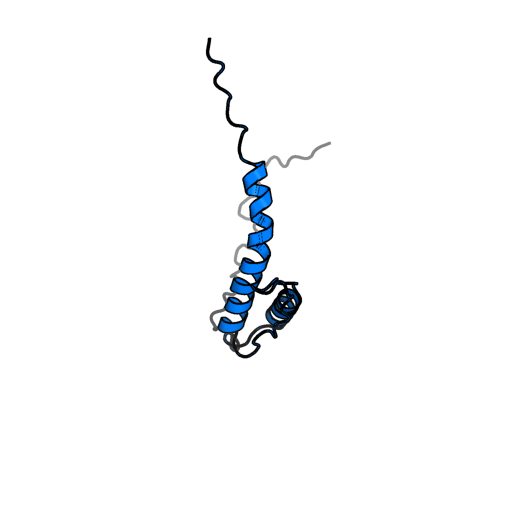763 C C . ARG A 1 99 ? 21.213 23.974 34.285 1.00 68.81 99 ARG A C 1
ATOM 7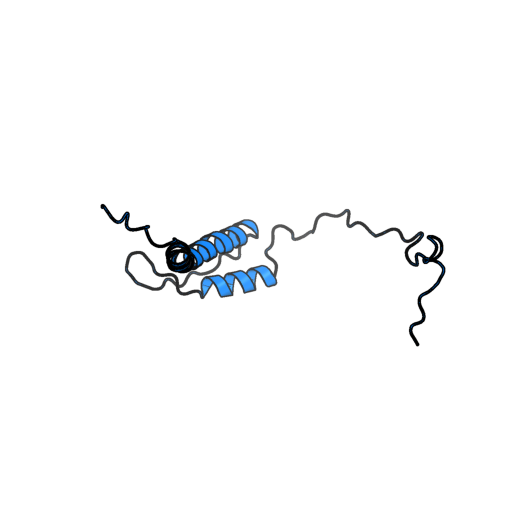65 O O . ARG A 1 99 ? 22.411 23.743 34.435 1.00 68.81 99 ARG A O 1
ATOM 772 N N . LYS A 1 100 ? 20.727 25.211 34.142 1.00 70.06 100 LYS A N 1
ATOM 773 C CA . LYS A 1 100 ? 21.514 26.415 34.424 1.00 70.06 100 LYS A CA 1
ATOM 774 C C . LYS A 1 100 ? 21.965 26.328 35.882 1.00 70.06 100 LYS A C 1
ATOM 776 O O . LYS A 1 100 ? 21.163 26.527 36.793 1.00 70.06 100 LYS A O 1
ATOM 781 N N . ARG A 1 101 ? 23.233 25.968 36.098 1.00 64.62 101 ARG A N 1
ATOM 782 C CA . ARG A 1 101 ? 23.882 26.058 37.406 1.00 64.62 101 ARG A CA 1
ATOM 783 C C . ARG A 1 101 ? 23.932 27.540 37.768 1.00 64.62 101 ARG A C 1
ATOM 785 O O . ARG A 1 101 ? 24.715 28.285 37.188 1.00 64.62 101 ARG A O 1
ATOM 792 N N . ARG A 1 102 ? 23.032 27.967 38.655 1.00 66.06 102 ARG A N 1
ATOM 793 C CA . ARG A 1 102 ? 23.120 29.279 39.296 1.00 66.06 102 ARG A CA 1
ATOM 794 C C . ARG A 1 102 ? 24.394 29.287 40.147 1.00 66.06 102 ARG A C 1
ATOM 796 O O . ARG A 1 102 ? 24.606 28.344 40.908 1.00 66.06 102 ARG A O 1
ATOM 803 N N . ARG A 1 103 ? 25.248 30.280 39.897 1.00 63.41 103 ARG A N 1
ATOM 804 C CA . ARG A 1 103 ? 26.369 30.660 40.760 1.00 63.41 103 ARG A CA 1
ATOM 805 C C . ARG A 1 103 ? 25.847 31.496 41.916 1.00 63.41 103 ARG A C 1
ATOM 807 O O . ARG A 1 103 ? 24.824 32.183 41.689 1.00 63.41 103 ARG A O 1
#

Foldseek 3Di:
DDDDPPDDPDPVPPPCVPPDDDDPPDDDPQQFFDDPVLQVLLQVLLPDQQQDPVRHGDRDDQDRRTPVSSVVSSVVSVVSNCVVVVVVVVVVPDDPPPPPPDD

Secondary structure (DSSP, 8-state):
-----SSPPPGGG-TTTT-PPPP--SPPTTTTSPPHHHHHHHHHHHTS-EE-TTSPEEP-PPP-S-HHHHHHHHHHHHHHHHHHHHHHHHHHTSPPP------